Protein AF-A0A3D2IF50-F1 (afdb_monomer)

Mean predicted aligned error: 6.96 Å

Secondary structure (DSSP, 8-state):
---PPP--S--S-------TT-S--------SPPP-PPPHHHHHHHHHTTPPP--HHHHHHHHHHHHHS---

Solvent-accessible surface area (backbone atoms only — not comparable to full-atom values): 5089 Å² total; per-residue (Å²): 134,88,82,76,80,78,84,74,94,69,74,96,68,87,90,84,82,93,51,91,87,62,90,78,85,87,85,80,92,83,78,92,76,82,88,44,78,47,58,67,73,56,39,51,57,37,44,75,75,74,39,81,71,82,24,44,70,63,41,49,36,51,49,46,20,73,73,70,74,44,85,111

Foldseek 3Di:
DPDDDDDDPDDPDDDDDPDPVDPDDDDDDDPDDDWAAADPVLQVVQVVVVHHGDTNVVSVQVVCCVVVVDRD

Radius of gyration: 15.47 Å; Cα contacts (8 Å, |Δi|>4): 47; chains: 1; bounding box: 36×35×30 Å

Structure (mmCIF, N/CA/C/O backbone):
data_AF-A0A3D2IF50-F1
#
_entry.id   AF-A0A3D2IF50-F1
#
loop_
_atom_site.group_PDB
_atom_site.id
_atom_site.type_symbol
_atom_site.label_atom_id
_atom_site.label_alt_id
_atom_site.label_comp_id
_atom_site.label_asym_id
_atom_site.label_entity_id
_atom_site.label_seq_id
_atom_site.pdbx_PDB_ins_code
_atom_site.Cartn_x
_atom_site.Cartn_y
_atom_site.Cartn_z
_atom_site.occupancy
_atom_site.B_iso_or_equiv
_atom_site.auth_seq_id
_atom_site.auth_comp_id
_atom_site.auth_asym_id
_atom_site.auth_atom_id
_atom_site.pdbx_PDB_model_num
ATOM 1 N N . ALA A 1 1 ? -18.428 5.781 -8.812 1.00 35.22 1 ALA A N 1
ATOM 2 C CA . ALA A 1 1 ? -17.170 5.962 -9.564 1.00 35.22 1 ALA A CA 1
ATOM 3 C C . ALA A 1 1 ? -16.404 7.122 -8.943 1.00 35.22 1 ALA A C 1
ATOM 5 O O . ALA A 1 1 ? -16.904 8.242 -8.962 1.00 35.22 1 ALA A O 1
ATOM 6 N N . VAL A 1 2 ? -15.257 6.855 -8.316 1.00 39.38 2 VAL A N 1
ATOM 7 C CA . VAL A 1 2 ? -14.388 7.911 -7.775 1.00 39.38 2 VAL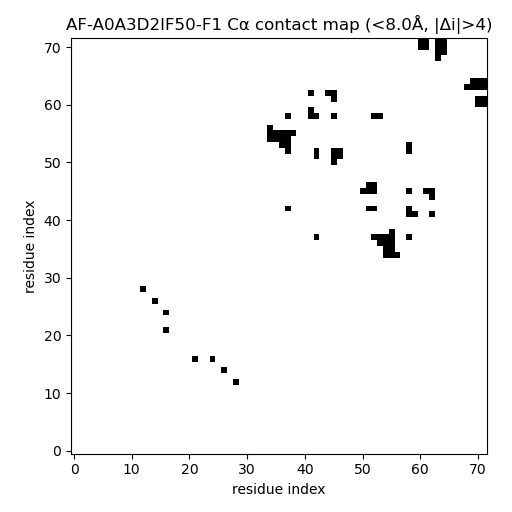 A CA 1
ATOM 8 C C . VAL A 1 2 ? -13.766 8.635 -8.969 1.00 39.38 2 VAL A C 1
ATOM 10 O O . VAL A 1 2 ? -13.025 8.028 -9.738 1.00 39.38 2 VAL A O 1
ATOM 13 N N . LYS A 1 3 ? -14.125 9.907 -9.173 1.00 33.25 3 LYS A N 1
ATOM 14 C CA . LYS A 1 3 ? -13.515 10.752 -10.207 1.00 33.25 3 LYS A CA 1
ATOM 15 C C . LYS A 1 3 ? -12.064 11.007 -9.808 1.00 33.25 3 LYS A C 1
ATOM 17 O O . LYS A 1 3 ? -11.814 11.647 -8.792 1.00 33.25 3 LYS A O 1
ATOM 22 N N . VAL A 1 4 ? -11.120 10.494 -10.591 1.00 53.88 4 VAL A N 1
ATOM 23 C CA . VAL A 1 4 ? -9.707 10.849 -10.451 1.00 53.88 4 VAL A CA 1
ATOM 24 C C . VAL A 1 4 ? -9.510 12.189 -11.164 1.00 53.88 4 VAL A C 1
ATOM 26 O O . VAL A 1 4 ? -9.776 12.246 -12.363 1.00 53.88 4 VAL A O 1
ATOM 29 N N . PRO A 1 5 ? -9.104 13.267 -10.470 1.00 47.97 5 PRO A N 1
ATOM 30 C CA . PRO A 1 5 ? -8.815 14.531 -11.134 1.00 47.97 5 PRO A CA 1
ATOM 31 C C . PRO A 1 5 ? -7.622 14.356 -12.084 1.00 47.97 5 PRO A C 1
ATOM 33 O O . PRO A 1 5 ? -6.614 13.744 -11.717 1.00 47.97 5 PRO A O 1
ATOM 36 N N . GLU A 1 6 ? -7.768 14.860 -13.311 1.00 49.78 6 GLU A N 1
ATOM 37 C CA . GLU A 1 6 ? -6.698 14.928 -14.309 1.00 49.78 6 GLU A CA 1
ATOM 38 C C . GLU A 1 6 ? -5.524 15.746 -13.760 1.00 49.78 6 GLU A C 1
ATOM 40 O O . GLU A 1 6 ? -5.719 16.757 -13.080 1.00 49.78 6 GLU A O 1
ATOM 45 N N . SER A 1 7 ? -4.293 15.286 -14.010 1.00 49.09 7 SER A N 1
ATOM 46 C CA . SER A 1 7 ? -3.095 15.927 -13.475 1.00 49.09 7 SER A CA 1
ATOM 47 C C . SER A 1 7 ? -2.912 17.314 -14.089 1.00 49.09 7 SER A C 1
ATOM 49 O O . SER A 1 7 ? -2.485 17.448 -15.234 1.00 49.09 7 SER A O 1
ATOM 51 N N . SER A 1 8 ? -3.182 18.353 -13.307 1.00 47.12 8 SER A N 1
ATOM 52 C CA . SER A 1 8 ? -2.699 19.701 -13.579 1.00 47.12 8 SER A CA 1
ATOM 53 C C . SER A 1 8 ? -1.168 19.681 -13.593 1.00 47.12 8 SER A C 1
ATOM 55 O O . SER A 1 8 ? -0.533 19.363 -12.586 1.00 47.12 8 SER A O 1
ATOM 57 N N . THR A 1 9 ? -0.588 19.992 -14.747 1.00 49.34 9 THR A N 1
ATOM 58 C CA . THR A 1 9 ? 0.848 20.099 -15.040 1.00 49.34 9 THR A CA 1
ATOM 59 C C . THR A 1 9 ? 1.523 21.229 -14.250 1.00 49.34 9 THR A C 1
ATOM 61 O O . THR A 1 9 ? 1.870 22.266 -14.802 1.00 49.34 9 THR A O 1
ATOM 64 N N . ASN A 1 10 ? 1.703 21.033 -12.947 1.00 54.12 10 ASN A N 1
ATOM 65 C CA . ASN A 1 10 ? 2.689 21.728 -12.117 1.00 54.12 10 ASN A CA 1
ATOM 66 C C . ASN A 1 10 ? 3.187 20.709 -11.088 1.00 54.12 10 ASN A C 1
ATOM 68 O O . ASN A 1 10 ? 2.588 20.517 -10.032 1.00 54.12 10 ASN A O 1
ATOM 72 N N . ALA A 1 11 ? 4.202 19.936 -11.473 1.00 57.97 11 ALA A N 1
ATOM 73 C CA . ALA A 1 11 ? 4.690 18.830 -10.665 1.00 57.97 11 ALA A CA 1
ATOM 74 C C . ALA A 1 11 ? 5.644 19.349 -9.576 1.00 57.97 11 ALA A C 1
ATOM 76 O O . ALA A 1 11 ? 6.771 19.729 -9.873 1.00 57.97 11 ALA A O 1
ATOM 77 N N . ASP A 1 12 ? 5.219 19.296 -8.311 1.00 72.31 12 ASP A N 1
ATOM 78 C CA . ASP A 1 12 ? 6.084 19.534 -7.136 1.00 72.31 12 ASP A CA 1
ATOM 79 C C . ASP A 1 12 ? 7.085 18.387 -6.875 1.00 72.31 12 ASP A C 1
ATOM 81 O O . ASP A 1 12 ? 7.755 18.354 -5.844 1.00 72.31 12 ASP A O 1
ATOM 85 N N . TYR A 1 13 ? 7.162 17.396 -7.767 1.00 76.75 13 TYR A N 1
ATOM 86 C CA . TYR A 1 13 ? 8.037 16.236 -7.629 1.00 76.75 13 TYR A CA 1
ATOM 87 C C . TYR A 1 13 ? 8.477 15.714 -9.000 1.00 76.75 13 TYR A C 1
ATOM 89 O O . TYR A 1 13 ? 7.726 15.778 -9.973 1.00 76.75 13 TYR A O 1
ATOM 97 N N . SER A 1 14 ? 9.697 15.175 -9.070 1.00 87.88 14 SER A N 1
ATOM 98 C CA . SER A 1 14 ? 10.249 14.527 -10.264 1.00 87.88 14 SER A CA 1
ATOM 99 C C . SER A 1 14 ? 10.718 13.114 -9.924 1.00 87.88 14 SER A C 1
ATOM 101 O O . SER A 1 14 ? 11.134 12.844 -8.798 1.00 87.88 14 SER A O 1
ATOM 103 N N . ILE A 1 15 ? 10.597 12.197 -10.885 1.00 86.88 15 ILE A N 1
ATOM 104 C CA . ILE A 1 15 ? 11.019 10.802 -10.746 1.00 86.88 15 ILE A CA 1
ATOM 105 C C . ILE A 1 15 ? 12.001 10.501 -11.876 1.00 86.88 15 ILE A C 1
ATOM 107 O O . ILE A 1 15 ? 11.645 10.625 -13.047 1.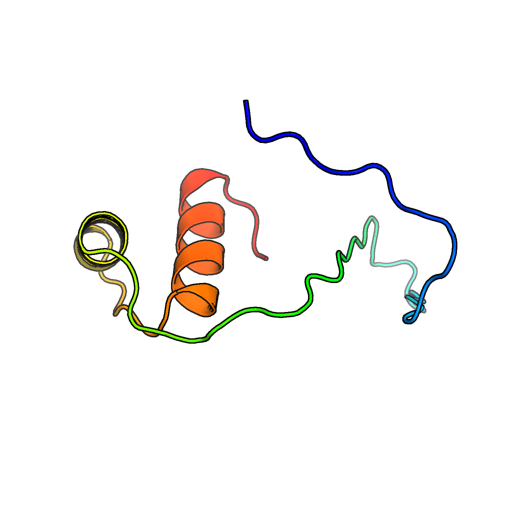00 86.88 15 ILE A O 1
ATOM 111 N N . THR A 1 16 ? 13.204 10.059 -11.512 1.00 92.62 16 THR A N 1
ATOM 112 C CA . THR A 1 16 ? 14.256 9.632 -12.443 1.00 92.62 16 THR A CA 1
ATOM 113 C C . THR A 1 16 ? 14.647 8.193 -12.126 1.00 92.62 16 THR A C 1
ATOM 115 O O . THR A 1 16 ? 14.827 7.837 -10.964 1.00 92.62 16 THR A O 1
ATOM 118 N N . VAL A 1 17 ? 14.774 7.359 -13.157 1.00 93.56 17 VAL A N 1
ATOM 119 C CA . VAL A 1 17 ? 15.197 5.958 -13.035 1.00 93.56 17 VAL A CA 1
ATOM 120 C C . VAL A 1 17 ? 16.571 5.812 -13.681 1.00 93.56 17 VAL A C 1
ATOM 122 O O . VAL A 1 17 ? 16.706 5.957 -14.891 1.00 93.56 17 VAL A O 1
ATOM 125 N N . GLU A 1 18 ? 17.591 5.515 -12.879 1.00 94.38 18 GLU A N 1
ATOM 126 C CA . GLU A 1 18 ? 18.992 5.445 -13.334 1.00 94.38 18 GLU A CA 1
ATOM 127 C C . GLU A 1 18 ? 19.430 4.032 -13.758 1.00 94.38 18 GLU A C 1
ATOM 129 O O . GLU A 1 18 ? 20.562 3.817 -14.187 1.00 94.38 18 GLU A O 1
ATOM 134 N N . SER A 1 19 ? 18.541 3.041 -13.644 1.00 94.50 19 SER A N 1
ATOM 135 C CA . SER A 1 19 ? 18.842 1.644 -13.955 1.00 94.50 19 SER A CA 1
ATOM 136 C C . SER A 1 19 ? 18.004 1.116 -15.109 1.00 94.50 19 SER A C 1
ATOM 138 O O . SER A 1 19 ? 16.776 1.134 -15.059 1.00 94.50 19 SER A O 1
ATOM 140 N N . ALA A 1 20 ? 18.669 0.498 -16.084 1.00 92.50 20 ALA A N 1
ATOM 141 C CA . ALA A 1 20 ? 18.009 -0.228 -17.169 1.00 92.50 20 ALA A CA 1
ATOM 142 C C . ALA A 1 20 ? 17.275 -1.507 -16.706 1.00 92.50 20 ALA A C 1
ATOM 144 O O . ALA A 1 20 ? 16.514 -2.086 -17.476 1.00 92.50 20 ALA A O 1
ATOM 145 N N . LYS A 1 21 ? 17.484 -1.964 -15.458 1.00 96.00 21 LYS A N 1
ATOM 146 C CA . LYS A 1 21 ? 16.798 -3.143 -14.889 1.00 96.00 21 LYS A CA 1
ATOM 147 C C . LYS A 1 21 ? 15.368 -2.849 -14.425 1.00 96.00 21 LYS A C 1
ATOM 149 O O . LYS A 1 21 ? 14.641 -3.770 -14.066 1.00 96.00 21 LYS A O 1
ATOM 154 N N . CYS A 1 22 ? 14.962 -1.582 -14.395 1.00 94.38 22 CYS A N 1
ATOM 155 C CA . CYS A 1 22 ? 13.617 -1.184 -14.011 1.00 94.38 22 CYS A CA 1
ATOM 156 C C . CYS A 1 22 ? 12.776 -0.956 -15.270 1.00 94.38 22 CYS A C 1
ATOM 158 O O . CYS A 1 22 ? 12.893 0.068 -15.936 1.00 94.38 22 CYS A O 1
ATOM 160 N N . HIS A 1 23 ? 11.920 -1.923 -15.602 1.00 92.44 23 HIS A N 1
ATOM 161 C CA . HIS A 1 23 ? 11.069 -1.832 -16.792 1.00 92.44 23 HIS A CA 1
ATOM 162 C C . HIS A 1 23 ? 9.957 -0.788 -16.661 1.00 92.44 23 HIS A C 1
ATOM 164 O O . HIS A 1 23 ? 9.505 -0.238 -17.663 1.00 92.44 23 HIS A O 1
ATOM 170 N N . ARG A 1 24 ? 9.485 -0.534 -15.436 1.00 91.88 24 ARG A N 1
ATOM 171 C CA . ARG A 1 24 ? 8.408 0.417 -15.166 1.00 91.88 24 ARG A CA 1
ATOM 172 C C . ARG A 1 24 ? 8.482 0.922 -13.731 1.00 91.88 24 ARG A C 1
ATOM 174 O O . ARG A 1 24 ? 8.532 0.123 -12.801 1.00 91.88 24 ARG A O 1
ATOM 181 N N . TYR A 1 25 ? 8.390 2.239 -13.577 1.00 91.94 25 TYR A N 1
ATOM 182 C CA . TYR A 1 25 ? 8.232 2.910 -12.292 1.00 91.94 25 TYR A CA 1
ATOM 183 C C . TYR A 1 25 ? 7.130 3.961 -12.409 1.00 91.94 25 TYR A C 1
ATOM 185 O O . TYR A 1 25 ? 7.083 4.710 -13.385 1.00 91.94 25 TYR A O 1
ATOM 193 N N . VAL A 1 26 ? 6.219 3.999 -11.440 1.00 90.44 26 VAL A N 1
ATOM 194 C CA . VAL A 1 26 ? 5.103 4.951 -11.409 1.00 90.44 26 VAL A CA 1
ATOM 195 C C . VAL A 1 26 ? 4.979 5.482 -9.990 1.00 90.44 26 VAL A C 1
ATOM 197 O O . VAL A 1 26 ? 5.067 4.716 -9.038 1.00 90.44 26 VAL A O 1
ATOM 200 N N . GLY A 1 27 ? 4.749 6.785 -9.850 1.00 89.12 27 GLY A N 1
ATOM 201 C CA . GLY A 1 27 ? 4.470 7.414 -8.565 1.00 89.12 27 GLY A CA 1
ATOM 202 C C . GLY A 1 27 ? 3.349 8.433 -8.696 1.00 89.12 27 GLY A C 1
ATOM 203 O O . GLY A 1 27 ? 3.225 9.115 -9.717 1.00 89.12 27 GLY A O 1
ATOM 204 N N . LYS A 1 28 ? 2.531 8.544 -7.652 1.00 88.69 28 LYS A N 1
ATOM 205 C CA . LYS A 1 28 ? 1.448 9.522 -7.566 1.00 88.69 28 LYS A CA 1
ATOM 206 C C . LYS A 1 28 ? 1.582 10.308 -6.271 1.00 88.69 28 LYS A C 1
ATOM 208 O O . LYS A 1 28 ? 1.694 9.711 -5.207 1.00 88.69 28 LYS A O 1
ATOM 213 N N . LEU A 1 29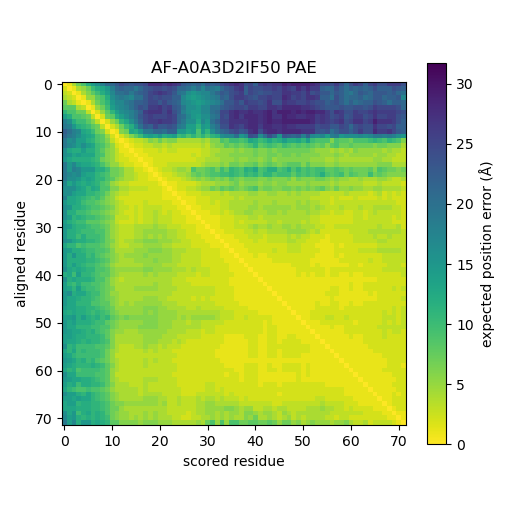 ? 1.541 11.634 -6.363 1.00 88.69 29 LEU A N 1
ATOM 214 C CA . LEU A 1 29 ? 1.524 12.500 -5.190 1.00 88.69 29 LEU A CA 1
ATOM 215 C C . LEU A 1 29 ? 0.087 12.719 -4.717 1.00 88.69 29 LEU A C 1
ATOM 217 O O . LEU A 1 29 ? -0.758 13.219 -5.461 1.00 88.69 29 LEU A O 1
ATOM 221 N N . ILE A 1 30 ? -0.172 12.357 -3.465 1.00 90.44 30 ILE A N 1
ATOM 222 C CA . ILE A 1 30 ? -1.427 12.626 -2.766 1.00 90.44 30 ILE A CA 1
ATOM 223 C C . ILE A 1 30 ? -1.084 13.551 -1.601 1.00 90.44 30 ILE A C 1
ATOM 225 O O . ILE A 1 30 ? -0.197 13.249 -0.807 1.00 90.44 30 ILE A O 1
ATOM 229 N N . LYS A 1 31 ? -1.754 14.701 -1.525 1.00 89.69 31 LYS A N 1
ATOM 230 C CA . LYS A 1 31 ? -1.533 15.708 -0.480 1.00 89.69 31 LYS A CA 1
ATOM 231 C C . LYS A 1 31 ? -2.718 15.762 0.471 1.00 89.69 31 LYS A C 1
ATOM 233 O O . LYS A 1 31 ? -3.819 15.359 0.106 1.00 89.69 31 LYS A O 1
ATOM 238 N N . ASN A 1 32 ? -2.483 16.341 1.648 1.00 94.00 32 ASN A N 1
ATOM 239 C CA . ASN A 1 32 ? -3.506 16.603 2.663 1.00 94.00 32 ASN A CA 1
ATOM 240 C C . ASN A 1 32 ? -4.184 15.320 3.172 1.00 94.00 32 ASN A C 1
ATOM 242 O O . ASN A 1 32 ? -5.400 15.271 3.329 1.00 94.00 32 ASN A O 1
ATOM 246 N N . VAL A 1 33 ? -3.386 14.274 3.401 1.00 94.44 33 VAL A N 1
ATOM 247 C CA . VAL A 1 33 ? -3.855 13.026 4.010 1.00 94.44 33 VAL A CA 1
ATOM 248 C C . VAL A 1 33 ? -3.761 13.147 5.528 1.00 94.44 33 VAL A C 1
ATOM 250 O O . VAL A 1 33 ? -2.696 13.462 6.058 1.00 94.44 33 VAL A O 1
ATOM 253 N N . THR A 1 34 ? -4.861 12.867 6.223 1.00 97.38 34 THR A N 1
ATOM 254 C CA . THR A 1 34 ? -4.875 12.707 7.681 1.00 97.38 34 THR A CA 1
ATOM 255 C C . THR A 1 34 ? -4.536 11.261 8.018 1.00 97.38 34 THR A C 1
ATOM 257 O O . THR A 1 34 ? -5.200 10.347 7.530 1.00 97.38 34 THR A O 1
ATOM 260 N N . ILE A 1 35 ? -3.502 11.048 8.833 1.00 97.56 35 ILE A N 1
ATOM 261 C CA . ILE A 1 35 ? -3.152 9.712 9.327 1.00 97.56 35 ILE A CA 1
ATOM 262 C C . ILE A 1 35 ? -4.036 9.401 10.529 1.00 97.56 35 ILE A C 1
ATOM 264 O O . ILE A 1 35 ? -4.048 10.151 11.504 1.00 97.56 35 ILE A O 1
ATOM 268 N N . GLU A 1 36 ? -4.753 8.290 10.450 1.00 98.00 36 GLU A N 1
ATOM 269 C CA . GLU A 1 36 ? -5.652 7.807 11.496 1.00 98.00 36 GLU A CA 1
ATOM 270 C C . GLU A 1 36 ? -5.772 6.281 11.431 1.00 98.00 36 GLU A C 1
ATOM 272 O O . GLU A 1 36 ? -5.228 5.631 10.529 1.00 98.00 36 GLU A O 1
ATOM 277 N N . ASP A 1 37 ? -6.488 5.706 12.392 1.00 98.25 37 ASP A N 1
ATOM 278 C CA . ASP A 1 37 ? -6.783 4.281 12.390 1.00 98.25 37 ASP A CA 1
ATOM 279 C C . ASP A 1 37 ? -7.620 3.899 11.165 1.00 98.25 37 ASP A C 1
ATOM 281 O O . ASP A 1 37 ? -8.543 4.601 10.747 1.00 98.25 37 ASP A O 1
ATOM 285 N N . SER A 1 38 ? -7.317 2.737 10.594 1.00 98.19 38 SER A N 1
ATOM 286 C CA . SER A 1 38 ? -8.072 2.214 9.461 1.00 98.19 38 SER A CA 1
ATOM 287 C C . SER A 1 38 ? -9.533 1.949 9.816 1.00 98.19 38 SER A C 1
ATOM 289 O O . SER A 1 38 ? -9.832 1.520 10.931 1.00 98.19 38 SER A O 1
ATOM 291 N N . PRO A 1 39 ? -10.470 2.078 8.866 1.00 98.00 39 PRO A N 1
ATOM 292 C CA . PRO A 1 39 ? -11.840 1.632 9.074 1.00 98.00 39 PRO A CA 1
ATOM 293 C C . PRO A 1 39 ? -11.904 0.156 9.485 1.00 98.00 39 PRO A C 1
ATOM 295 O O . PRO A 1 39 ? -11.121 -0.668 9.010 1.00 98.00 39 PRO A O 1
ATOM 298 N N . LYS A 1 40 ? -12.891 -0.205 10.313 1.00 98.00 40 LYS A N 1
ATOM 299 C CA . LYS A 1 40 ? -13.025 -1.561 10.872 1.00 98.00 40 LYS A CA 1
ATOM 300 C C . LYS A 1 40 ? -12.990 -2.670 9.810 1.00 98.00 40 LYS A C 1
ATOM 302 O O . LYS A 1 40 ? -12.279 -3.651 9.981 1.00 98.00 40 LYS A O 1
ATOM 307 N N . TRP A 1 41 ? -13.666 -2.470 8.676 1.00 98.00 41 TRP A N 1
ATOM 308 C CA . TRP A 1 41 ? 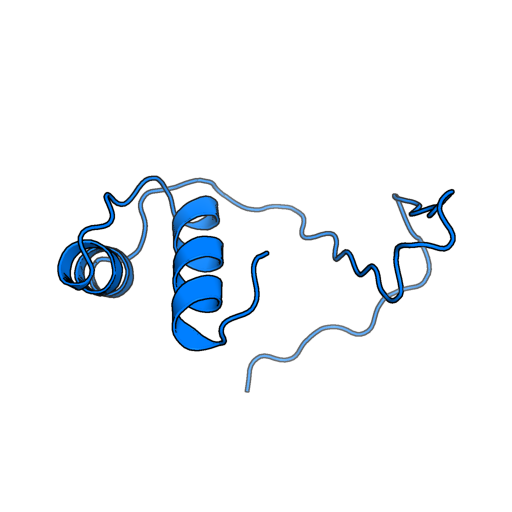-13.682 -3.438 7.572 1.00 98.00 41 TRP A CA 1
ATOM 309 C C . TRP A 1 41 ? -12.286 -3.716 6.991 1.00 98.00 41 TRP A C 1
ATOM 311 O O . TRP A 1 41 ? -12.016 -4.834 6.556 1.00 98.00 41 TRP A O 1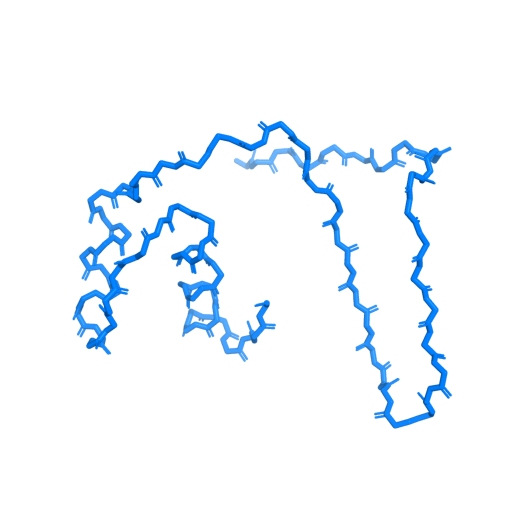
ATOM 321 N N . LEU A 1 42 ? -11.407 -2.710 6.970 1.00 98.06 42 LEU A N 1
ATOM 322 C CA . LEU A 1 42 ? -10.048 -2.823 6.445 1.00 98.06 42 LEU A CA 1
ATOM 323 C C . LEU A 1 42 ? -9.167 -3.563 7.452 1.00 98.06 42 LEU A C 1
ATOM 325 O O . LEU A 1 42 ? -8.482 -4.516 7.086 1.00 98.06 42 LEU A O 1
ATOM 329 N N . GLN A 1 43 ? -9.273 -3.196 8.732 1.00 98.44 43 GLN A N 1
ATOM 330 C CA . GLN A 1 43 ? -8.591 -3.901 9.817 1.00 98.44 43 GLN A CA 1
ATOM 331 C C . GLN A 1 43 ? -8.966 -5.391 9.857 1.00 98.44 43 GLN A C 1
ATOM 333 O O . GLN A 1 43 ? -8.090 -6.245 9.997 1.00 98.44 43 GLN A O 1
ATOM 338 N N . ASP A 1 44 ? -10.254 -5.710 9.693 1.00 98.38 44 ASP A N 1
ATOM 339 C CA . ASP A 1 44 ? -10.763 -7.085 9.722 1.00 98.38 44 ASP A CA 1
ATOM 340 C C . ASP A 1 44 ? -10.217 -7.918 8.562 1.00 98.38 44 ASP A C 1
ATOM 342 O O . ASP A 1 44 ? -9.776 -9.049 8.766 1.00 98.38 44 ASP A O 1
ATOM 346 N N . LYS A 1 45 ? -10.181 -7.348 7.351 1.00 97.88 45 LYS A N 1
ATOM 347 C CA . LYS A 1 45 ? -9.616 -8.020 6.173 1.00 97.88 45 LYS A CA 1
ATOM 348 C C . LYS A 1 45 ? -8.125 -8.300 6.331 1.00 97.88 45 LYS A C 1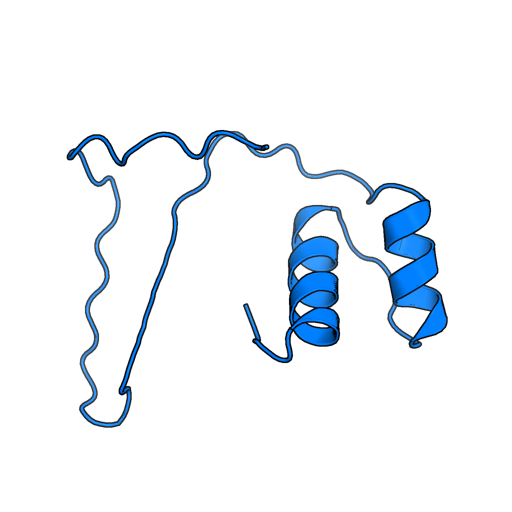
ATOM 350 O O . LYS A 1 45 ? -7.688 -9.395 5.994 1.00 97.88 45 LYS A O 1
ATOM 355 N N . LEU A 1 46 ? -7.360 -7.348 6.862 1.00 98.00 46 LEU A N 1
ATOM 356 C CA . LEU A 1 46 ? -5.926 -7.527 7.107 1.00 98.00 46 LEU A CA 1
ATOM 357 C C . LEU A 1 46 ? -5.666 -8.567 8.204 1.00 98.00 46 LEU A C 1
ATOM 359 O O . LEU A 1 46 ? -4.841 -9.462 8.032 1.00 98.00 46 LEU A O 1
ATOM 363 N N . THR A 1 47 ? -6.429 -8.512 9.295 1.00 98.06 47 THR A N 1
ATOM 364 C CA . THR A 1 47 ? -6.301 -9.474 10.400 1.00 98.06 47 THR A CA 1
ATOM 365 C C . THR A 1 47 ? -6.658 -10.892 9.951 1.00 98.06 47 THR A C 1
ATOM 367 O O . THR A 1 47 ? -5.992 -11.847 10.347 1.00 98.06 47 THR A O 1
ATOM 370 N N . ALA A 1 48 ? -7.654 -11.047 9.072 1.00 97.88 48 ALA A N 1
ATOM 371 C CA . ALA A 1 48 ? -8.061 -12.345 8.530 1.00 97.88 48 ALA A CA 1
ATOM 372 C C . ALA A 1 48 ? -6.955 -13.049 7.723 1.00 97.88 48 ALA A C 1
ATOM 374 O O . ALA A 1 48 ? -6.953 -14.27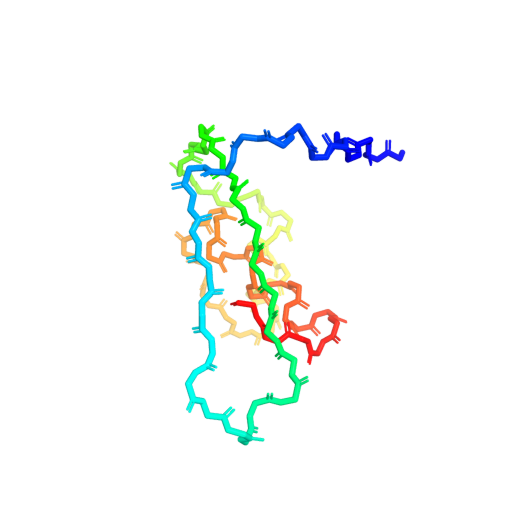5 7.641 1.00 97.88 48 ALA A O 1
ATOM 375 N N . ILE A 1 49 ? -6.005 -12.293 7.163 1.00 97.00 49 ILE A N 1
ATOM 376 C CA . ILE A 1 49 ? -4.834 -12.826 6.449 1.00 97.00 49 ILE A CA 1
ATOM 377 C C . ILE A 1 49 ? -3.558 -12.818 7.309 1.00 97.00 49 ILE A C 1
ATOM 379 O O . ILE A 1 49 ? -2.459 -13.003 6.792 1.00 97.00 49 ILE A O 1
ATOM 383 N N . GLY A 1 50 ? -3.689 -12.616 8.625 1.00 97.06 50 GLY A N 1
ATOM 384 C CA . GLY A 1 50 ? -2.578 -12.661 9.579 1.00 97.06 50 GLY A CA 1
ATOM 385 C C . GLY A 1 50 ? -1.730 -11.389 9.642 1.00 97.06 50 GLY A C 1
ATOM 386 O O . GLY A 1 50 ? -0.655 -11.408 10.241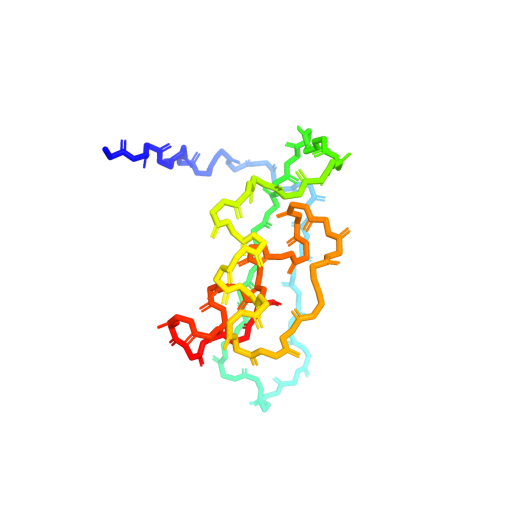 1.00 97.06 50 GLY A O 1
ATOM 387 N N . LEU A 1 51 ? -2.188 -10.282 9.053 1.00 97.38 51 LEU A N 1
ATOM 388 C CA . LEU A 1 51 ? -1.503 -8.995 9.139 1.00 97.38 51 LEU A CA 1
ATOM 389 C C . LEU A 1 51 ? -2.026 -8.173 10.310 1.00 97.38 51 LEU A C 1
ATOM 391 O O . LEU A 1 51 ? -3.217 -8.157 10.610 1.00 97.38 51 LEU A O 1
ATOM 395 N N . ARG A 1 52 ? -1.120 -7.430 10.943 1.00 97.69 52 ARG A N 1
ATOM 396 C CA . ARG A 1 52 ? -1.462 -6.446 11.968 1.00 97.69 52 ARG A CA 1
ATOM 397 C C . ARG A 1 52 ? -1.773 -5.095 11.300 1.00 97.69 52 ARG A C 1
ATOM 399 O O . ARG A 1 52 ? -0.877 -4.572 10.640 1.00 97.69 52 ARG A O 1
ATOM 406 N N . PRO A 1 53 ? -2.967 -4.506 11.507 1.00 97.75 53 PRO A N 1
ATOM 407 C CA . PRO A 1 53 ? -3.265 -3.138 11.073 1.00 97.75 53 PRO A CA 1
ATOM 408 C C . PRO A 1 53 ? -2.337 -2.105 11.731 1.00 97.75 53 PRO A C 1
ATOM 410 O O . PRO A 1 53 ? -1.961 -2.261 12.899 1.00 97.75 53 PRO A O 1
ATOM 413 N N . VAL A 1 54 ? -1.971 -1.057 10.991 1.00 97.94 54 VAL A N 1
ATOM 414 C CA . VAL A 1 54 ? -1.031 -0.006 11.419 1.00 97.94 54 VAL A CA 1
ATOM 415 C C . VAL A 1 54 ? -1.671 1.381 11.370 1.00 97.94 54 VAL A C 1
ATOM 417 O O . VAL A 1 54 ? -1.702 2.061 12.390 1.00 97.94 54 VAL A O 1
ATOM 420 N N . ASN A 1 55 ? -2.134 1.820 10.199 1.00 98.19 55 ASN A N 1
ATOM 421 C CA . ASN A 1 55 ? -2.881 3.066 9.980 1.00 98.19 55 ASN A CA 1
ATOM 422 C C . ASN A 1 55 ? -3.516 3.049 8.583 1.00 98.19 55 ASN A C 1
ATOM 424 O O . ASN A 1 55 ? -3.124 2.248 7.735 1.00 98.19 55 ASN A O 1
ATOM 428 N N . ASN A 1 56 ? -4.435 3.975 8.318 1.00 97.56 56 ASN A N 1
ATOM 429 C CA . ASN A 1 56 ? -5.176 4.075 7.059 1.00 97.56 56 ASN A CA 1
ATOM 430 C C . ASN A 1 56 ? -4.306 4.094 5.783 1.00 97.56 56 ASN A C 1
ATOM 432 O O . ASN A 1 56 ? -4.740 3.575 4.755 1.00 97.56 56 ASN A O 1
ATOM 436 N N . VAL A 1 57 ? -3.085 4.640 5.827 1.00 97.38 57 VAL A N 1
ATOM 437 C CA . VAL A 1 57 ? -2.179 4.719 4.664 1.00 97.38 57 VAL A CA 1
ATOM 438 C C . VAL A 1 57 ? -1.398 3.422 4.446 1.00 97.38 57 VAL A C 1
ATOM 440 O O . VAL A 1 57 ? -1.302 2.946 3.319 1.00 97.38 57 VAL A O 1
ATOM 443 N N . VAL A 1 58 ? -0.847 2.829 5.503 1.00 97.38 58 VAL A N 1
ATOM 444 C CA . VAL A 1 58 ? -0.094 1.564 5.417 1.00 97.38 58 VAL A CA 1
ATOM 445 C C . VAL A 1 58 ? -1.034 0.391 5.138 1.00 97.38 58 VAL A C 1
ATOM 447 O O . VAL A 1 58 ? -0.713 -0.545 4.409 1.00 97.38 58 VAL A O 1
ATOM 450 N N . ASP A 1 59 ? -2.230 0.443 5.704 1.00 98.00 59 ASP A N 1
ATOM 451 C CA . ASP A 1 59 ? -3.199 -0.636 5.595 1.00 98.00 59 ASP A CA 1
ATOM 452 C C . ASP A 1 59 ? -3.817 -0.696 4.202 1.00 98.00 59 ASP A C 1
ATOM 454 O O . ASP A 1 59 ? -4.058 -1.792 3.697 1.00 98.00 59 ASP A O 1
ATOM 458 N N . ILE A 1 60 ? -4.033 0.451 3.544 1.00 96.94 60 ILE A N 1
ATOM 459 C CA . ILE A 1 60 ? -4.565 0.454 2.179 1.00 96.94 60 ILE A CA 1
ATOM 460 C C . ILE A 1 60 ? -3.537 -0.063 1.166 1.00 96.94 60 ILE A C 1
ATOM 462 O O . ILE A 1 60 ? -3.921 -0.792 0.252 1.00 96.94 60 ILE A O 1
ATOM 466 N N . THR A 1 61 ? -2.242 0.240 1.327 1.00 96.81 61 THR A N 1
ATOM 467 C CA . THR A 1 61 ? -1.206 -0.300 0.430 1.00 96.81 61 THR A CA 1
ATOM 468 C C . THR A 1 61 ? -1.064 -1.806 0.609 1.00 96.81 61 THR A C 1
ATOM 470 O O . THR A 1 61 ? -1.043 -2.532 -0.383 1.00 96.81 61 THR A O 1
ATOM 473 N N . ASN A 1 62 ? -1.093 -2.296 1.853 1.00 97.06 62 ASN A N 1
ATOM 474 C CA . ASN A 1 62 ? -1.126 -3.731 2.130 1.00 97.06 62 ASN A CA 1
ATOM 475 C C . ASN A 1 62 ? -2.383 -4.392 1.557 1.00 97.06 62 ASN A C 1
ATOM 477 O O . ASN A 1 62 ? -2.292 -5.428 0.904 1.00 97.06 62 ASN A O 1
ATOM 481 N N . TYR A 1 63 ? -3.554 -3.790 1.750 1.00 97.50 63 TYR A N 1
ATOM 482 C CA . TYR A 1 63 ? -4.803 -4.331 1.225 1.00 97.50 63 TYR A CA 1
ATOM 483 C C . TYR A 1 63 ? -4.767 -4.483 -0.297 1.00 97.50 63 TYR A C 1
ATOM 485 O O . TYR A 1 63 ? -5.028 -5.572 -0.804 1.00 97.50 63 TYR A O 1
ATOM 493 N N . VAL A 1 64 ? -4.366 -3.432 -1.018 1.00 96.19 64 VAL A N 1
ATOM 494 C CA . VAL A 1 64 ? -4.256 -3.469 -2.483 1.00 96.19 64 VAL A CA 1
ATOM 495 C C . VAL A 1 64 ? -3.165 -4.438 -2.941 1.00 96.19 64 VAL A C 1
ATOM 497 O O . VAL A 1 64 ? -3.357 -5.139 -3.933 1.00 96.19 64 VAL A O 1
ATOM 500 N N . MET A 1 65 ? -2.050 -4.539 -2.211 1.00 96.12 65 MET A N 1
ATOM 501 C CA . MET A 1 65 ? -0.997 -5.510 -2.508 1.00 96.12 65 MET A CA 1
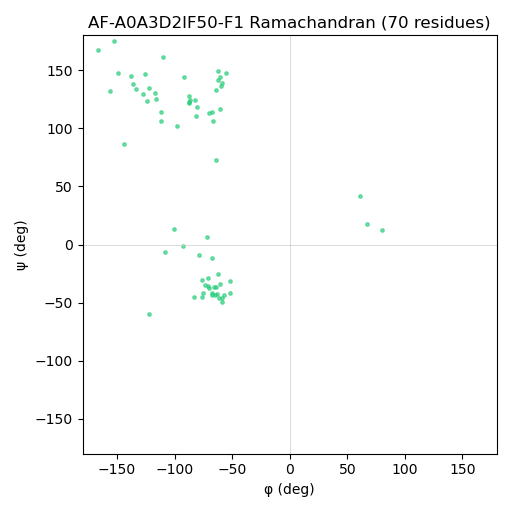ATOM 502 C C . MET A 1 65 ? -1.520 -6.946 -2.469 1.00 96.12 65 MET A C 1
ATOM 504 O O . MET A 1 65 ? -1.244 -7.710 -3.392 1.00 96.12 65 MET A O 1
ATOM 508 N N . TYR A 1 66 ? -2.296 -7.309 -1.448 1.00 96.25 66 TYR A N 1
ATOM 509 C CA . TYR A 1 66 ? -2.873 -8.652 -1.343 1.00 96.25 66 TYR A CA 1
ATOM 510 C C . TYR A 1 66 ? -4.068 -8.872 -2.279 1.00 96.25 66 TYR A C 1
ATOM 512 O O . TYR A 1 66 ? -4.276 -9.993 -2.735 1.00 96.25 66 TYR A O 1
ATOM 520 N N . GLU A 1 67 ? -4.837 -7.829 -2.595 1.00 94.56 67 GLU A N 1
ATOM 521 C CA . GLU A 1 67 ? -5.990 -7.923 -3.498 1.00 94.56 67 GLU A CA 1
ATOM 522 C C . GLU A 1 67 ? -5.575 -8.030 -4.974 1.00 94.56 67 GLU A C 1
ATOM 524 O O . GLU A 1 67 ? -6.153 -8.819 -5.720 1.00 94.56 67 GLU A O 1
ATOM 529 N N . LEU A 1 68 ? -4.573 -7.254 -5.401 1.00 95.81 68 LEU A N 1
ATOM 530 C CA . LEU A 1 68 ? -4.157 -7.147 -6.807 1.00 95.81 68 LEU A CA 1
ATOM 531 C C . LEU A 1 68 ? -2.813 -7.821 -7.113 1.00 95.81 68 LEU A C 1
ATOM 533 O O . LEU A 1 68 ? -2.406 -7.859 -8.273 1.00 95.81 68 LEU A O 1
ATOM 537 N N . GLY A 1 69 ? -2.095 -8.317 -6.102 1.00 93.56 69 GLY A N 1
ATOM 538 C CA . GLY A 1 69 ? -0.747 -8.870 -6.272 1.00 93.56 69 GLY A CA 1
ATOM 539 C C . GLY A 1 69 ? 0.300 -7.823 -6.667 1.00 93.56 69 GLY A C 1
ATOM 540 O O . GLY A 1 69 ? 1.361 -8.181 -7.176 1.00 93.56 69 GLY A O 1
ATOM 541 N N . GLN A 1 70 ? 0.005 -6.536 -6.466 1.00 91.62 70 GLN A N 1
ATOM 542 C CA . GLN A 1 70 ? 0.874 -5.420 -6.829 1.00 91.62 70 GLN A CA 1
ATOM 543 C C . GLN A 1 70 ? 1.387 -4.728 -5.562 1.00 91.62 70 GLN A C 1
ATOM 545 O O . GLN A 1 70 ? 0.625 -3.996 -4.933 1.00 91.62 70 GLN A O 1
ATOM 550 N N . PRO A 1 71 ? 2.667 -4.901 -5.196 1.00 92.88 71 PRO A N 1
ATOM 551 C CA . PRO A 1 71 ? 3.283 -4.116 -4.135 1.00 92.88 71 PRO A CA 1
ATOM 552 C C . PRO A 1 71 ? 3.242 -2.623 -4.477 1.00 92.88 71 PRO A C 1
ATOM 554 O O . PRO A 1 71 ? 3.504 -2.243 -5.628 1.00 92.88 71 PRO A O 1
ATOM 557 N N . LEU A 1 72 ? 2.893 -1.807 -3.480 1.00 89.38 72 LEU A N 1
ATOM 558 C CA . LEU A 1 72 ? 2.784 -0.349 -3.552 1.00 89.38 72 LEU A CA 1
ATOM 559 C C . LEU A 1 72 ? 3.656 0.310 -2.489 1.00 89.38 72 LEU A C 1
ATOM 561 O O . LEU A 1 72 ? 3.682 -0.215 -1.353 1.00 89.38 72 LEU A O 1
#

pLDDT: mean 87.2, std 17.89, range [33.25, 98.44]

Sequence (72 aa):
AVKVPESSTNADYSITVESAKCHRYVGKLIKNVTIEDSPKWLQDKLTAIGLRPVNNVVDITNYVMYELGQPL